Protein AF-A0A8S9JBJ0-F1 (afdb_monomer_lite)

Foldseek 3Di:
DDDPDPDPPDDDDPVRVVVLVVVVVVCVQLVDDSPDDPPSPPSDDDVPDHSDDFPQPDFAFAQDPPRDTDGRHGPPDHDD

pLDDT: mean 73.07, std 16.79, range [40.25, 95.69]

Radius of gyration: 20.13 Å; chains: 1; bounding box: 65×26×39 Å

Organism: Brassica cretica (NCBI:txid69181)

Secondary structure (DSSP, 8-state):
---------PPPPHHHHHHHHHHHHHHTTTT--TTT-GGGTT--PPTT--SS---TT-EEEEEPGGG-EEEEEETT----

Sequence (80 aa):
MENRKGGNFSVPSSEALTTTLRNAIQALGRGFDVTSDVRLLYCKGAPGSRLVHIEEGQNRDLELSDGFFLSNVPVDIECS

Structure (mmCIF, N/CA/C/O backbone):
data_AF-A0A8S9JBJ0-F1
#
_entry.id   AF-A0A8S9JBJ0-F1
#
loop_
_atom_site.group_PDB
_atom_site.id
_atom_site.type_symbol
_atom_site.label_atom_id
_atom_site.label_alt_id
_atom_site.label_comp_id
_atom_site.label_asym_id
_atom_site.label_entity_id
_atom_site.label_seq_id
_atom_site.pdbx_PDB_ins_code
_atom_site.Cartn_x
_atom_site.Cartn_y
_atom_site.Cartn_z
_atom_site.occupancy
_atom_site.B_iso_or_equiv
_atom_site.auth_seq_id
_atom_site.auth_comp_id
_atom_site.auth_asym_id
_atom_site.auth_atom_id
_atom_site.pdbx_PDB_model_num
ATOM 1 N N . MET A 1 1 ? 45.655 -13.182 -18.210 1.00 41.19 1 MET A N 1
ATOM 2 C CA . MET A 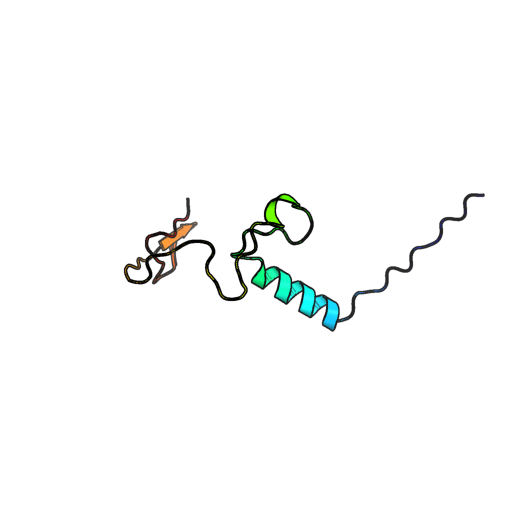1 1 ? 45.362 -11.811 -17.740 1.00 41.19 1 MET A CA 1
ATOM 3 C C . MET A 1 1 ? 43.920 -11.507 -18.095 1.00 41.19 1 MET A C 1
ATOM 5 O O . MET A 1 1 ? 43.618 -11.247 -19.250 1.00 41.19 1 MET A O 1
ATOM 9 N N . GLU A 1 2 ? 43.023 -11.683 -17.130 1.00 43.69 2 GLU A N 1
ATOM 10 C CA . GLU A 1 2 ? 41.587 -11.463 -17.294 1.00 43.69 2 GLU A CA 1
ATOM 11 C C . GLU A 1 2 ? 41.298 -9.979 -17.030 1.00 43.69 2 GLU A C 1
ATOM 13 O O . GLU A 1 2 ? 41.450 -9.491 -15.910 1.00 43.69 2 GLU A O 1
ATOM 18 N N . ASN A 1 3 ? 40.970 -9.233 -18.085 1.00 40.25 3 ASN A N 1
ATOM 19 C CA . ASN A 1 3 ? 40.659 -7.812 -17.985 1.00 40.25 3 ASN A CA 1
ATOM 20 C C . ASN A 1 3 ? 39.227 -7.655 -17.463 1.00 40.25 3 ASN A C 1
ATOM 22 O O . ASN A 1 3 ? 38.265 -7.740 -18.229 1.00 40.25 3 ASN A O 1
ATOM 26 N N . ARG A 1 4 ? 39.073 -7.419 -16.156 1.00 55.09 4 ARG A N 1
ATOM 27 C CA . ARG A 1 4 ? 37.789 -7.005 -15.579 1.00 55.09 4 ARG A CA 1
ATOM 28 C C . ARG A 1 4 ? 37.435 -5.623 -16.121 1.00 55.09 4 ARG A C 1
ATOM 30 O O . ARG A 1 4 ? 38.031 -4.622 -15.731 1.00 55.09 4 ARG A O 1
ATOM 37 N N . LYS A 1 5 ? 36.464 -5.578 -17.035 1.00 53.97 5 LYS A N 1
ATOM 38 C CA . LYS A 1 5 ? 35.794 -4.347 -17.464 1.00 53.97 5 LYS A CA 1
ATOM 39 C C . LYS A 1 5 ? 35.141 -3.733 -16.223 1.00 53.97 5 LYS A C 1
ATOM 41 O O . LYS A 1 5 ? 34.158 -4.269 -15.719 1.00 53.97 5 LYS A O 1
ATOM 46 N N . GLY A 1 6 ? 35.718 -2.647 -15.711 1.00 50.62 6 GLY A N 1
ATOM 47 C CA . GLY A 1 6 ? 35.079 -1.824 -14.692 1.00 50.62 6 GLY A CA 1
ATOM 48 C C . GLY A 1 6 ? 33.754 -1.318 -15.248 1.00 50.62 6 GLY A C 1
ATOM 49 O O . GLY A 1 6 ? 33.735 -0.568 -16.222 1.00 50.62 6 GLY A O 1
ATOM 50 N N . GLY A 1 7 ? 32.644 -1.798 -14.691 1.00 56.16 7 GLY A N 1
ATOM 51 C CA . GLY A 1 7 ? 31.330 -1.260 -15.004 1.00 56.16 7 GLY A CA 1
ATOM 52 C C . GLY A 1 7 ? 31.273 0.183 -14.519 1.00 56.16 7 GLY A C 1
ATOM 53 O O . GLY A 1 7 ? 31.440 0.436 -13.328 1.00 56.16 7 GLY A O 1
ATOM 54 N N . ASN A 1 8 ? 31.061 1.130 -15.432 1.00 57.41 8 ASN A N 1
ATOM 55 C CA . ASN A 1 8 ? 30.692 2.489 -15.057 1.00 57.41 8 ASN A CA 1
ATOM 56 C C . ASN A 1 8 ? 29.335 2.421 -14.345 1.00 57.41 8 ASN A C 1
ATOM 58 O O . ASN A 1 8 ? 28.298 2.304 -14.995 1.00 57.41 8 ASN A O 1
ATOM 62 N N . PHE A 1 9 ? 29.334 2.4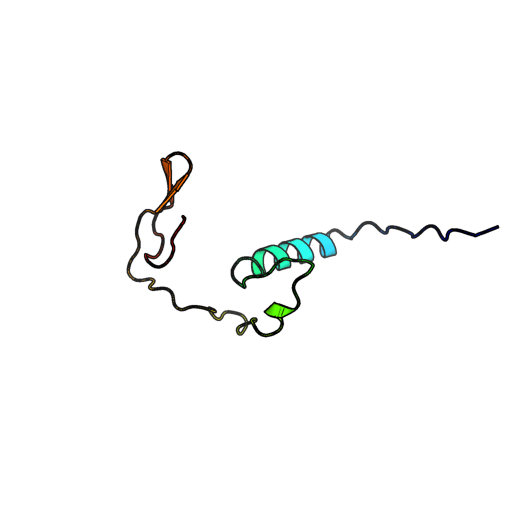91 -13.016 1.00 59.53 9 PHE A N 1
ATOM 63 C CA . PHE A 1 9 ? 28.117 2.718 -12.246 1.00 59.53 9 PHE A CA 1
ATOM 64 C C . PHE A 1 9 ? 27.738 4.193 -12.402 1.00 59.53 9 PHE A C 1
ATOM 66 O O . PHE A 1 9 ? 28.171 5.051 -11.636 1.00 59.53 9 PHE A O 1
ATOM 73 N N . SER A 1 10 ? 26.982 4.510 -13.455 1.00 68.06 10 SER A N 1
ATOM 74 C CA . SER A 1 10 ? 26.387 5.835 -13.614 1.00 68.06 10 SER A CA 1
ATOM 75 C C . SER A 1 10 ? 25.366 6.046 -12.501 1.00 68.06 10 SER A C 1
ATOM 77 O O . SER A 1 10 ? 24.391 5.297 -12.410 1.00 68.06 10 SER A O 1
ATOM 79 N N . VAL A 1 11 ? 25.588 7.056 -11.661 1.00 72.00 11 VAL A N 1
ATOM 80 C CA . VAL A 1 11 ? 24.623 7.460 -10.635 1.00 72.00 11 VAL A CA 1
ATOM 81 C C . VAL A 1 11 ? 23.304 7.820 -11.332 1.00 72.00 11 VAL A C 1
ATOM 83 O O . VAL A 1 11 ? 23.331 8.576 -12.309 1.00 72.00 11 VAL A O 1
ATOM 86 N N . PRO A 1 12 ? 22.157 7.274 -10.892 1.00 70.12 12 PRO A N 1
ATOM 87 C CA . PRO A 1 12 ? 20.877 7.590 -11.506 1.00 70.12 12 PRO A CA 1
ATOM 88 C C . PRO A 1 12 ? 20.585 9.088 -11.387 1.00 70.12 12 PRO A C 1
ATOM 90 O O . PRO A 1 12 ? 20.818 9.709 -10.350 1.00 70.12 12 PRO A O 1
ATOM 93 N N . SER A 1 13 ? 20.071 9.672 -12.471 1.00 82.38 13 SER A N 1
ATOM 94 C CA . SER A 1 13 ? 19.645 11.072 -12.478 1.00 82.38 13 SER A CA 1
ATOM 95 C C . SER A 1 13 ? 18.519 11.319 -11.462 1.00 82.38 13 SER A C 1
ATOM 97 O O . SER A 1 13 ? 17.735 10.418 -11.157 1.00 82.38 13 SER A O 1
ATOM 99 N N . SER A 1 14 ? 18.401 12.557 -10.975 1.00 88.38 14 SER A N 1
ATOM 100 C CA . SER A 1 14 ? 17.328 12.972 -10.052 1.00 88.38 14 SER A CA 1
ATOM 101 C C . SER A 1 14 ? 15.920 12.641 -10.582 1.00 88.38 14 SER A C 1
ATOM 103 O O . SER A 1 14 ? 15.047 12.191 -9.837 1.00 88.38 14 SER A O 1
ATOM 105 N N . GLU A 1 15 ? 15.714 12.775 -11.895 1.00 87.31 15 GLU A N 1
ATOM 106 C CA . GLU A 1 15 ? 14.472 12.395 -12.581 1.00 87.31 15 GLU A CA 1
ATOM 107 C C . GLU A 1 15 ? 14.199 10.891 -12.484 1.00 87.31 15 GLU A C 1
ATOM 109 O O . GLU A 1 15 ? 13.107 10.476 -12.094 1.00 87.31 15 GLU A O 1
ATOM 114 N N . ALA A 1 16 ? 15.208 10.059 -12.757 1.00 83.19 16 ALA A N 1
ATOM 115 C CA . ALA A 1 16 ? 15.081 8.607 -12.651 1.00 83.19 16 ALA A CA 1
ATOM 116 C C . ALA A 1 16 ? 14.763 8.163 -11.212 1.00 83.19 16 ALA A C 1
ATOM 118 O O . ALA A 1 16 ? 13.933 7.275 -11.004 1.00 83.19 16 ALA A O 1
ATOM 119 N N . LEU A 1 17 ? 15.366 8.812 -10.213 1.00 83.88 17 LEU A N 1
ATOM 120 C CA . LEU A 1 17 ? 15.066 8.549 -8.806 1.00 83.88 17 LEU A CA 1
ATOM 121 C C . LEU A 1 17 ? 13.621 8.930 -8.461 1.00 83.88 17 LEU A C 1
ATOM 123 O O . LEU A 1 17 ? 12.886 8.139 -7.869 1.00 83.88 17 LEU A O 1
ATOM 127 N N . THR A 1 18 ? 13.188 10.115 -8.886 1.00 88.25 18 THR A N 1
ATOM 128 C CA . THR A 1 18 ? 11.830 10.608 -8.630 1.00 88.25 18 THR A CA 1
ATOM 129 C C . THR A 1 18 ? 10.777 9.727 -9.306 1.00 88.25 18 THR A C 1
ATOM 131 O O . THR A 1 18 ? 9.753 9.406 -8.701 1.00 88.25 18 THR A O 1
ATOM 134 N N . THR A 1 19 ? 11.032 9.279 -10.537 1.00 81.94 19 THR A N 1
ATOM 135 C CA . THR A 1 19 ? 10.155 8.336 -11.248 1.00 81.94 19 THR A CA 1
ATOM 136 C C . THR A 1 19 ? 10.055 7.006 -10.502 1.00 81.94 19 THR A C 1
ATOM 138 O O . THR A 1 19 ? 8.961 6.473 -10.327 1.00 81.94 19 THR A O 1
ATOM 141 N N . THR A 1 20 ? 11.178 6.504 -9.984 1.00 78.62 20 THR A N 1
ATOM 142 C CA . THR A 1 20 ? 11.223 5.247 -9.227 1.00 78.62 20 THR A CA 1
ATOM 143 C C . THR A 1 20 ? 10.403 5.351 -7.942 1.00 78.62 20 THR A C 1
ATOM 145 O O . THR A 1 20 ? 9.598 4.467 -7.662 1.00 78.62 20 THR A O 1
ATOM 148 N N . LEU A 1 21 ? 10.525 6.461 -7.208 1.00 79.31 21 LEU A N 1
ATOM 149 C CA . LEU A 1 21 ? 9.732 6.728 -6.002 1.00 79.31 21 LEU A CA 1
ATOM 150 C C . LEU A 1 21 ? 8.231 6.802 -6.296 1.00 79.31 21 LEU A C 1
ATOM 152 O O . LEU A 1 21 ? 7.432 6.190 -5.591 1.00 79.31 21 LEU A O 1
ATOM 156 N N . ARG A 1 22 ? 7.831 7.507 -7.360 1.00 80.81 22 ARG A N 1
ATOM 157 C CA . ARG A 1 22 ? 6.417 7.592 -7.765 1.00 80.81 22 ARG A CA 1
ATOM 158 C C . ARG A 1 22 ? 5.854 6.225 -8.129 1.00 80.81 22 ARG A C 1
ATOM 160 O O . ARG A 1 22 ? 4.758 5.887 -7.692 1.00 80.81 22 ARG A O 1
ATOM 167 N N . ASN A 1 23 ? 6.616 5.437 -8.879 1.00 73.19 23 ASN A N 1
ATOM 168 C CA . ASN A 1 23 ? 6.215 4.089 -9.263 1.00 73.19 23 ASN A CA 1
ATOM 169 C C . ASN A 1 23 ? 6.107 3.164 -8.045 1.00 73.19 23 ASN A C 1
ATOM 171 O O . ASN A 1 23 ? 5.155 2.393 -7.965 1.00 73.19 23 ASN A O 1
ATOM 175 N N . ALA A 1 24 ? 7.024 3.279 -7.079 1.00 70.19 24 ALA A N 1
ATOM 176 C CA . ALA A 1 24 ? 6.962 2.538 -5.823 1.00 70.19 24 ALA A CA 1
ATOM 177 C C . ALA A 1 24 ? 5.693 2.881 -5.029 1.00 70.19 24 ALA A C 1
ATOM 179 O O . ALA A 1 24 ? 4.951 1.984 -4.648 1.00 70.19 24 ALA A O 1
ATOM 180 N N . ILE A 1 25 ? 5.383 4.170 -4.857 1.00 76.44 25 ILE A N 1
ATOM 181 C CA . ILE A 1 25 ? 4.170 4.613 -4.149 1.00 76.44 25 ILE A CA 1
ATOM 182 C C . ILE A 1 25 ? 2.905 4.122 -4.860 1.00 76.44 25 ILE A C 1
ATOM 184 O O . ILE A 1 25 ? 1.985 3.642 -4.214 1.00 76.44 25 ILE A O 1
ATOM 188 N N . GLN A 1 26 ? 2.859 4.195 -6.191 1.00 72.38 26 GLN A N 1
ATOM 189 C CA . GLN A 1 26 ? 1.708 3.719 -6.967 1.00 72.38 26 GLN A CA 1
ATOM 190 C C . GLN A 1 26 ? 1.560 2.191 -6.977 1.00 72.38 26 GLN A C 1
ATOM 192 O O . GLN A 1 26 ? 0.474 1.682 -7.267 1.00 72.38 26 GLN A O 1
ATOM 197 N N .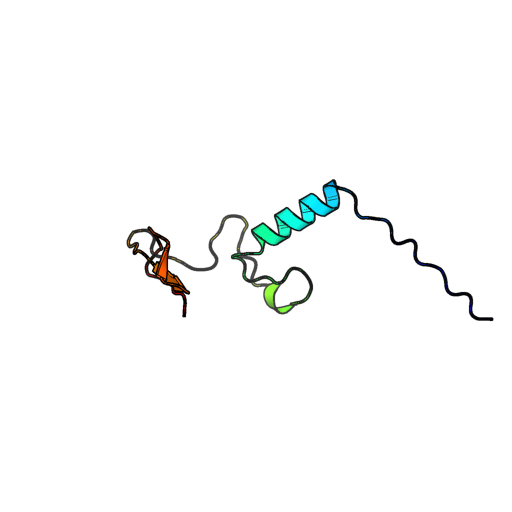 ALA A 1 27 ? 2.643 1.459 -6.712 1.00 67.38 27 ALA A N 1
ATOM 198 C CA . ALA A 1 27 ? 2.636 0.010 -6.566 1.00 67.38 27 ALA A CA 1
ATOM 199 C C . ALA A 1 27 ? 2.068 -0.435 -5.206 1.00 67.38 27 ALA A C 1
ATOM 201 O O . ALA A 1 27 ? 1.432 -1.494 -5.137 1.00 67.38 27 ALA A O 1
ATOM 202 N N . LEU A 1 28 ? 2.225 0.382 -4.153 1.00 65.25 28 LEU A N 1
ATOM 203 C CA . LEU A 1 28 ? 1.575 0.177 -2.855 1.00 65.25 28 LEU A CA 1
ATOM 204 C C . LEU A 1 28 ? 0.051 0.286 -3.050 1.00 65.25 28 LEU A C 1
ATOM 206 O O . LEU A 1 28 ? -0.473 1.330 -3.420 1.00 65.25 28 LEU A O 1
ATOM 210 N N . GLY A 1 29 ? -0.662 -0.832 -2.886 1.00 56.91 29 GLY A N 1
ATOM 211 C CA . GLY A 1 29 ? -2.103 -0.951 -3.170 1.00 56.91 29 GLY A CA 1
ATOM 212 C C . GLY A 1 29 ? -2.450 -1.697 -4.466 1.00 56.91 29 GLY A C 1
ATOM 213 O O . GLY A 1 29 ? -3.600 -2.080 -4.661 1.00 56.91 29 GLY A O 1
ATOM 214 N N . ARG A 1 30 ? -1.462 -1.981 -5.327 1.00 58.44 30 ARG A N 1
ATOM 215 C CA . ARG A 1 30 ? -1.601 -2.908 -6.474 1.00 58.44 30 ARG A CA 1
ATOM 216 C C . ARG A 1 30 ? -0.971 -4.281 -6.220 1.00 58.44 30 ARG A C 1
ATOM 218 O O . ARG A 1 30 ? -0.893 -5.099 -7.132 1.00 58.44 30 ARG A O 1
ATOM 225 N N . GLY A 1 31 ? -0.505 -4.503 -4.990 1.00 58.12 31 GLY A N 1
ATOM 226 C CA . GLY A 1 31 ? 0.081 -5.758 -4.528 1.00 58.12 31 GLY A CA 1
ATOM 227 C C . GLY A 1 31 ? 1.548 -5.989 -4.901 1.00 58.12 31 GLY A C 1
ATOM 228 O O . GLY A 1 31 ? 1.952 -7.142 -4.882 1.00 58.12 31 GLY A O 1
ATOM 229 N N . PHE A 1 32 ? 2.344 -4.966 -5.261 1.00 56.19 32 PHE A N 1
ATOM 230 C CA . PHE A 1 32 ? 3.629 -5.188 -5.952 1.00 56.19 32 PHE A CA 1
ATOM 231 C C . PHE A 1 32 ? 4.906 -4.797 -5.177 1.00 56.19 32 PHE A C 1
ATOM 233 O O . PHE A 1 32 ? 5.032 -3.677 -4.681 1.00 56.19 32 PHE A O 1
ATOM 240 N N . ASP A 1 33 ? 5.869 -5.734 -5.185 1.00 55.19 33 ASP A N 1
ATOM 241 C CA . ASP A 1 33 ? 7.304 -5.602 -4.868 1.00 55.19 33 ASP A CA 1
ATOM 242 C C . ASP A 1 33 ? 8.049 -5.004 -6.066 1.00 55.19 33 ASP A C 1
ATOM 244 O O . ASP A 1 33 ? 8.093 -5.609 -7.132 1.00 55.19 33 ASP A O 1
ATOM 248 N N . VAL A 1 34 ? 8.683 -3.844 -5.869 1.00 52.25 34 VAL A N 1
ATOM 249 C CA . VAL A 1 34 ? 9.294 -2.995 -6.904 1.00 52.25 34 VAL A CA 1
ATOM 250 C C . VAL A 1 34 ? 10.384 -3.670 -7.758 1.00 52.25 34 VAL A C 1
ATOM 252 O O . VAL A 1 34 ? 10.794 -3.076 -8.758 1.00 52.25 34 VAL A O 1
ATOM 255 N N . THR A 1 35 ? 10.836 -4.890 -7.431 1.00 48.25 35 THR A N 1
ATOM 256 C CA . THR A 1 35 ? 11.944 -5.538 -8.154 1.00 48.25 35 THR A CA 1
ATOM 257 C C . THR A 1 35 ? 11.737 -6.956 -8.697 1.00 48.25 35 THR A C 1
ATOM 259 O O . THR A 1 35 ? 12.447 -7.270 -9.652 1.00 48.25 35 THR A O 1
ATOM 262 N N . SER A 1 36 ? 10.839 -7.818 -8.181 1.00 51.53 36 SER A N 1
ATOM 263 C CA . SER A 1 36 ? 11.076 -9.270 -8.391 1.00 51.53 36 SER A CA 1
ATOM 264 C C . SER A 1 36 ? 9.909 -10.262 -8.587 1.00 51.53 36 SER A C 1
ATOM 266 O O . SER A 1 36 ? 10.221 -11.416 -8.878 1.00 51.53 36 SER A O 1
ATOM 268 N N . ASP A 1 37 ? 8.609 -9.934 -8.512 1.00 50.44 37 ASP A N 1
ATOM 269 C CA . ASP A 1 37 ? 7.565 -10.989 -8.634 1.00 50.44 37 ASP A CA 1
ATOM 270 C C . ASP A 1 37 ? 6.766 -10.968 -9.958 1.00 50.44 37 ASP A C 1
ATOM 272 O O . ASP A 1 37 ? 5.941 -10.095 -10.235 1.00 50.44 37 ASP A O 1
ATOM 276 N N . VAL A 1 38 ? 6.994 -11.991 -10.788 1.00 46.50 38 VAL A N 1
ATOM 277 C CA . VAL A 1 38 ? 6.365 -12.216 -12.104 1.00 46.50 38 VAL A CA 1
ATOM 278 C C . VAL A 1 38 ? 4.876 -12.583 -12.037 1.00 46.50 38 VAL A C 1
ATOM 280 O O . VAL A 1 38 ? 4.185 -12.512 -13.055 1.00 46.50 38 VAL A O 1
ATOM 283 N N . ARG A 1 39 ? 4.338 -12.941 -10.863 1.00 49.38 39 ARG A N 1
ATOM 284 C CA . ARG A 1 39 ? 2.937 -13.392 -10.722 1.00 49.38 39 ARG A CA 1
ATOM 285 C C . ARG A 1 39 ? 1.907 -12.262 -10.798 1.00 49.38 39 ARG A C 1
ATOM 287 O O . ARG A 1 39 ? 0.718 -12.527 -10.922 1.00 49.38 39 ARG A O 1
ATOM 294 N N . LEU A 1 40 ? 2.353 -11.007 -10.789 1.00 47.00 40 LEU A N 1
ATOM 295 C CA . LEU A 1 40 ? 1.488 -9.822 -10.779 1.00 47.00 40 LEU A CA 1
ATOM 296 C C . LEU A 1 40 ? 1.396 -9.107 -12.141 1.00 47.00 40 LEU A C 1
ATOM 298 O O . LEU A 1 40 ? 0.725 -8.080 -12.251 1.00 47.00 40 LEU A O 1
ATOM 302 N N . LEU A 1 41 ? 2.009 -9.652 -13.202 1.00 46.91 41 LEU A N 1
ATOM 303 C CA . LEU A 1 41 ? 1.856 -9.162 -14.585 1.00 46.91 41 LEU A CA 1
ATOM 304 C C . LEU A 1 41 ? 0.386 -9.136 -15.046 1.00 46.91 41 LEU A C 1
ATOM 306 O O . LEU A 1 41 ? 0.020 -8.279 -15.846 1.00 46.91 41 LEU A O 1
ATOM 310 N N . TYR A 1 42 ? -0.452 -10.013 -14.486 1.00 50.31 42 TYR A N 1
ATOM 311 C CA . TYR A 1 42 ? -1.886 -10.114 -14.783 1.00 50.31 42 TYR A CA 1
ATOM 312 C C . TYR A 1 42 ? -2.793 -9.479 -13.718 1.00 50.31 42 TYR A C 1
ATOM 314 O O . TYR A 1 42 ? -3.989 -9.337 -13.946 1.00 50.31 42 TYR A O 1
ATOM 322 N N . CYS A 1 43 ? -2.239 -9.047 -12.580 1.00 49.84 43 CYS A N 1
ATOM 323 C CA . CYS A 1 43 ? -3.002 -8.432 -11.486 1.00 49.84 43 CYS A CA 1
ATOM 324 C C . CYS A 1 43 ? -3.112 -6.902 -11.609 1.00 49.84 43 CYS A C 1
ATOM 326 O O . CYS A 1 43 ? -3.596 -6.233 -10.697 1.00 49.84 43 CYS A O 1
ATOM 328 N N . LYS A 1 44 ? -2.670 -6.313 -12.728 1.00 61.16 44 LYS A N 1
ATOM 329 C CA . LYS A 1 44 ? -2.824 -4.876 -12.973 1.00 61.16 44 LYS A CA 1
ATOM 330 C C . LYS A 1 44 ? -4.243 -4.596 -13.466 1.00 61.16 44 LYS A C 1
ATOM 332 O O . LYS A 1 44 ? -4.516 -4.663 -14.660 1.00 61.16 44 LYS A O 1
ATOM 337 N N . GLY A 1 45 ? -5.134 -4.253 -12.542 1.00 61.06 45 GLY A N 1
ATOM 338 C CA . GLY A 1 45 ? -6.385 -3.570 -12.871 1.00 61.06 45 GLY A CA 1
ATOM 339 C C . GLY A 1 45 ? -6.133 -2.308 -13.708 1.00 61.06 45 GLY A C 1
ATOM 340 O O . GLY A 1 45 ? -5.013 -1.784 -13.760 1.00 61.06 45 GLY A O 1
ATOM 341 N N . ALA A 1 46 ? -7.171 -1.813 -14.384 1.00 67.56 46 ALA A N 1
ATOM 342 C CA . ALA A 1 46 ? -7.078 -0.606 -15.202 1.00 67.56 46 ALA A CA 1
ATOM 343 C C . ALA A 1 46 ? -6.586 0.597 -14.366 1.00 67.56 46 ALA A C 1
ATOM 345 O O . ALA A 1 46 ? -6.938 0.704 -13.185 1.00 67.56 46 ALA A O 1
ATOM 346 N N . PRO A 1 47 ? -5.793 1.524 -14.936 1.00 65.44 47 PRO A N 1
ATOM 347 C CA . PRO A 1 47 ? -5.406 2.746 -14.237 1.00 65.44 47 PRO A CA 1
ATOM 348 C C . PRO A 1 47 ? -6.627 3.463 -13.643 1.00 65.44 47 PRO A C 1
ATOM 350 O O . PRO A 1 47 ? -7.602 3.708 -14.345 1.00 65.44 47 PRO A O 1
ATOM 353 N N . GLY A 1 48 ? -6.579 3.772 -12.345 1.00 68.19 48 GLY A N 1
ATOM 354 C CA . GLY A 1 48 ? -7.681 4.428 -11.630 1.00 68.19 48 GLY A CA 1
ATOM 355 C C . GLY A 1 48 ? -8.803 3.496 -11.152 1.00 68.19 48 GLY A C 1
ATOM 356 O O . GLY A 1 48 ? -9.706 3.964 -10.468 1.00 68.19 48 GLY A O 1
ATOM 357 N N . SER A 1 49 ? -8.749 2.195 -11.455 1.00 70.44 49 SER A N 1
ATOM 358 C CA . SER A 1 49 ? -9.699 1.205 -10.928 1.00 70.44 49 SER A CA 1
ATOM 359 C C . SER A 1 49 ? -9.196 0.557 -9.635 1.00 70.44 49 SER A C 1
ATOM 361 O O . SER A 1 49 ? -7.989 0.398 -9.432 1.00 70.44 49 SER A O 1
ATOM 363 N N . ARG A 1 50 ? -10.131 0.174 -8.758 1.00 72.12 50 ARG A N 1
ATOM 364 C CA . ARG A 1 50 ? -9.837 -0.633 -7.567 1.00 72.12 50 ARG A CA 1
ATOM 365 C C . ARG A 1 50 ? -9.767 -2.110 -7.952 1.00 72.12 50 ARG A C 1
ATOM 367 O O . ARG A 1 50 ? -10.572 -2.573 -8.753 1.00 72.12 50 ARG A O 1
ATOM 374 N N . LEU A 1 51 ? -8.822 -2.842 -7.364 1.00 72.38 51 LEU A N 1
ATOM 375 C CA . LEU A 1 51 ? -8.722 -4.299 -7.535 1.00 72.38 51 LEU A CA 1
ATOM 376 C C . LEU A 1 51 ? -9.779 -5.052 -6.723 1.00 72.38 51 LEU A C 1
ATOM 378 O O . LEU A 1 51 ? -10.247 -6.105 -7.140 1.00 72.38 51 LEU A O 1
ATOM 382 N N . VAL A 1 52 ? -10.132 -4.499 -5.566 1.00 76.19 52 VAL A N 1
ATOM 383 C CA . VAL A 1 52 ? -11.121 -5.041 -4.639 1.00 76.19 52 VAL A CA 1
ATOM 384 C C . VAL A 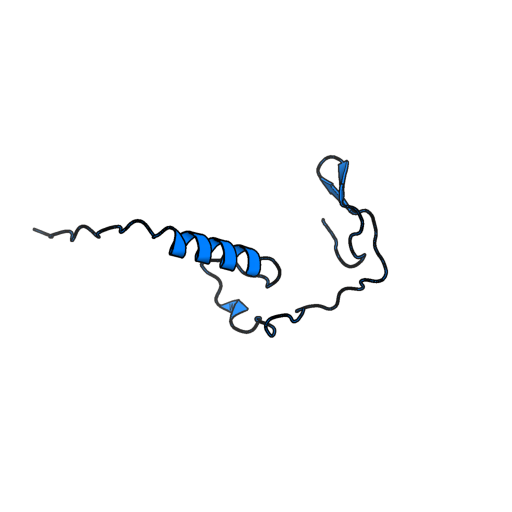1 52 ? -12.170 -3.977 -4.349 1.00 76.19 52 VAL A C 1
ATOM 386 O O . VAL A 1 52 ? -11.869 -2.779 -4.340 1.00 76.19 52 VAL A O 1
ATOM 389 N N . HIS A 1 53 ? -13.406 -4.414 -4.141 1.00 84.69 53 HIS A N 1
ATOM 390 C CA . HIS A 1 53 ? -14.445 -3.544 -3.612 1.00 84.69 53 HIS A CA 1
ATOM 391 C C . HIS A 1 53 ? -14.204 -3.340 -2.113 1.00 84.69 53 HIS A C 1
ATOM 393 O O . HIS A 1 53 ? -13.810 -4.281 -1.431 1.00 84.69 53 HIS A O 1
ATOM 399 N N . ILE A 1 54 ? -14.394 -2.113 -1.641 1.00 87.88 54 ILE A N 1
ATOM 400 C CA . ILE A 1 54 ? -14.293 -1.733 -0.231 1.00 87.88 54 ILE A CA 1
ATOM 401 C C . ILE A 1 54 ? -15.564 -0.949 0.074 1.00 87.88 54 ILE A C 1
ATOM 403 O O . ILE A 1 54 ? -15.901 -0.039 -0.688 1.00 87.88 54 ILE A O 1
ATOM 407 N N . GLU A 1 55 ? -16.250 -1.295 1.156 1.00 86.75 55 GLU A N 1
ATOM 408 C CA . GLU A 1 55 ? -17.414 -0.569 1.649 1.00 86.75 55 GLU A CA 1
ATOM 409 C C . GLU A 1 55 ? -16.971 0.772 2.249 1.00 86.75 55 GLU A C 1
ATOM 411 O O . GLU A 1 55 ? -16.408 0.843 3.340 1.00 86.75 55 GLU A O 1
ATOM 416 N N . GLU A 1 56 ? -17.196 1.858 1.510 1.00 83.31 56 GLU A N 1
ATOM 417 C CA . GLU A 1 56 ? -16.801 3.213 1.920 1.00 83.31 56 GLU A CA 1
ATOM 418 C C . GLU A 1 56 ? -17.824 3.893 2.840 1.00 83.31 56 GLU A C 1
ATOM 420 O O . GLU A 1 56 ? -17.541 4.966 3.370 1.00 83.31 56 GLU A O 1
ATOM 425 N N . GLY A 1 57 ? -19.019 3.317 3.012 1.00 89.44 57 GLY A N 1
ATOM 426 C CA . GLY A 1 57 ? -20.080 3.895 3.835 1.00 89.44 57 GLY A CA 1
ATOM 427 C C . GLY A 1 57 ? -19.986 3.551 5.320 1.00 89.44 57 GLY A C 1
ATOM 428 O O . GLY A 1 57 ? -20.745 4.110 6.113 1.00 89.44 57 GLY A O 1
ATOM 429 N N . GLN A 1 58 ? -19.114 2.618 5.705 1.00 93.12 58 GLN A N 1
ATOM 430 C CA . GLN A 1 58 ? -18.954 2.148 7.080 1.00 93.12 58 GLN A CA 1
ATOM 431 C C . GLN A 1 58 ? -17.480 2.211 7.478 1.00 93.12 58 GLN A C 1
ATOM 433 O O . GLN A 1 58 ? -16.656 1.425 7.008 1.00 93.12 58 GLN A O 1
ATOM 438 N N . ASN A 1 59 ? -17.159 3.134 8.384 1.00 95.44 59 ASN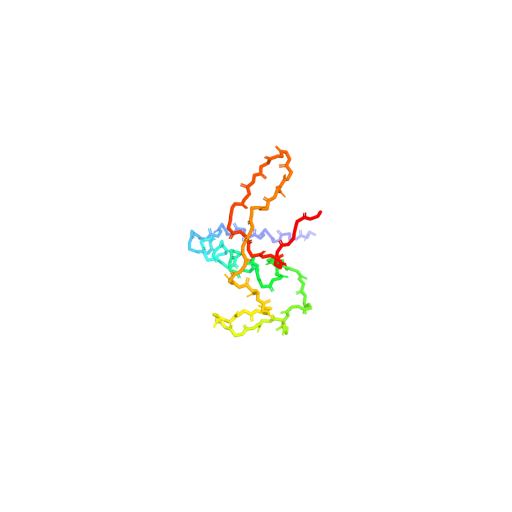 A N 1
ATOM 439 C CA . ASN A 1 59 ? -15.793 3.388 8.825 1.00 95.44 59 ASN A CA 1
ATOM 440 C C . ASN A 1 59 ? -15.692 3.241 10.347 1.00 95.44 59 ASN A C 1
ATOM 442 O O . ASN A 1 59 ? -16.658 3.472 11.076 1.00 95.44 59 ASN A O 1
ATOM 446 N N . ARG A 1 60 ? -14.504 2.869 10.822 1.00 94.38 60 ARG A N 1
ATOM 447 C CA . ARG A 1 60 ? -14.155 2.713 12.238 1.00 94.38 60 ARG A CA 1
ATOM 448 C C . ARG A 1 60 ? -12.796 3.339 12.535 1.00 94.38 60 ARG A C 1
ATOM 450 O O . ARG A 1 60 ? -12.016 3.601 11.620 1.00 94.38 60 ARG A O 1
ATOM 457 N N . ASP A 1 61 ? -12.500 3.520 13.814 1.00 95.69 61 ASP A N 1
ATOM 458 C CA . ASP A 1 61 ? -11.133 3.772 14.258 1.00 95.69 61 ASP A CA 1
ATOM 459 C C . ASP A 1 61 ? -10.411 2.423 14.362 1.00 95.69 61 ASP A C 1
ATOM 461 O O . ASP A 1 61 ? -10.845 1.525 15.084 1.00 95.69 61 ASP A O 1
ATOM 465 N N . LEU A 1 62 ? -9.348 2.253 13.579 1.00 94.38 62 LEU A N 1
ATOM 466 C CA . LEU A 1 62 ? -8.523 1.051 13.558 1.00 94.38 62 LEU A CA 1
ATOM 467 C C . LEU A 1 62 ? -7.384 1.205 14.565 1.00 94.38 62 LEU A C 1
ATOM 469 O O . LEU A 1 62 ? -6.525 2.073 14.406 1.00 94.38 62 LEU A O 1
ATOM 473 N N . GLU A 1 63 ? -7.361 0.343 15.575 1.00 93.00 63 GLU A N 1
ATOM 474 C CA . GLU A 1 63 ? -6.229 0.238 16.491 1.00 93.00 63 GLU A CA 1
ATOM 475 C C . GLU A 1 63 ? -5.035 -0.408 15.772 1.00 93.00 63 GLU A C 1
ATOM 477 O O . GLU A 1 63 ? -5.152 -1.465 15.154 1.00 93.00 63 GLU A O 1
ATOM 482 N N . LEU A 1 64 ? -3.888 0.257 15.832 1.00 89.62 64 LEU A N 1
ATOM 483 C CA . LEU A 1 64 ? -2.587 -0.227 15.395 1.00 89.62 64 LEU A CA 1
ATOM 484 C C . LEU A 1 64 ? -1.762 -0.627 16.627 1.00 89.62 64 LEU A C 1
ATOM 486 O O . LEU A 1 64 ? -2.146 -0.386 17.773 1.00 89.62 64 LEU A O 1
ATOM 490 N N . SER A 1 65 ? -0.587 -1.209 16.391 1.00 86.62 65 SER A N 1
ATOM 491 C CA . SER A 1 65 ? 0.369 -1.505 17.461 1.00 86.62 65 SER A CA 1
ATOM 492 C C . SER A 1 65 ? 0.664 -0.274 18.331 1.00 86.62 65 SER A C 1
ATOM 494 O O . SER A 1 65 ? 0.584 0.868 17.877 1.00 86.62 65 SER A O 1
ATOM 496 N N . ASP A 1 66 ? 1.010 -0.526 19.593 1.00 88.94 66 ASP A N 1
ATOM 497 C CA . ASP A 1 66 ? 1.340 0.495 20.596 1.00 88.94 66 ASP A CA 1
ATOM 498 C C . ASP A 1 66 ? 0.184 1.453 20.961 1.00 88.94 66 ASP A C 1
ATOM 500 O O . ASP A 1 66 ? 0.413 2.539 21.496 1.00 88.94 66 ASP A O 1
ATOM 504 N N . GLY A 1 67 ? -1.070 1.047 20.715 1.00 88.44 67 GLY A N 1
ATOM 505 C CA . GLY A 1 67 ? -2.268 1.796 21.116 1.00 88.44 67 GLY A CA 1
ATOM 506 C C . GLY A 1 67 ? -2.547 3.033 20.257 1.00 88.44 67 GLY A C 1
ATOM 507 O O . GLY A 1 67 ? -3.256 3.946 20.686 1.00 88.44 67 GLY A O 1
ATOM 508 N N . PHE A 1 68 ? -1.966 3.099 19.057 1.00 92.44 68 PHE A N 1
ATOM 509 C CA . PHE A 1 68 ? -2.258 4.155 18.093 1.00 92.44 68 PHE A CA 1
ATOM 510 C C . PHE A 1 68 ? -3.576 3.868 17.368 1.00 92.44 68 PHE A C 1
ATOM 512 O O . PHE A 1 68 ? -3.803 2.747 16.936 1.00 92.44 68 PHE A O 1
ATOM 519 N N . PHE A 1 69 ? -4.412 4.883 17.150 1.00 93.38 69 PHE A N 1
ATOM 520 C CA . PHE A 1 69 ? -5.666 4.733 16.409 1.00 93.38 69 PHE A CA 1
ATOM 521 C C . PHE A 1 69 ? -5.608 5.490 15.086 1.00 93.38 69 PHE A C 1
ATOM 523 O O . PHE A 1 69 ? -5.383 6.702 15.053 1.00 93.38 69 PHE A O 1
ATOM 530 N N . LEU A 1 70 ? -5.844 4.774 13.989 1.00 93.69 70 LEU A N 1
ATOM 531 C CA . LEU A 1 70 ? -6.070 5.358 12.676 1.00 93.69 70 LEU A CA 1
ATOM 532 C C . LEU A 1 70 ? -7.573 5.528 12.465 1.00 93.69 70 LEU A C 1
ATOM 534 O O . LEU A 1 70 ? -8.307 4.548 12.373 1.00 93.69 70 LEU A O 1
ATOM 538 N N . SER A 1 71 ? -8.034 6.771 12.392 1.00 94.88 71 SER A N 1
ATOM 539 C CA . SER A 1 71 ? -9.458 7.062 12.264 1.00 94.88 71 SER A CA 1
ATOM 540 C C . SER A 1 71 ? -9.988 6.896 10.843 1.00 94.88 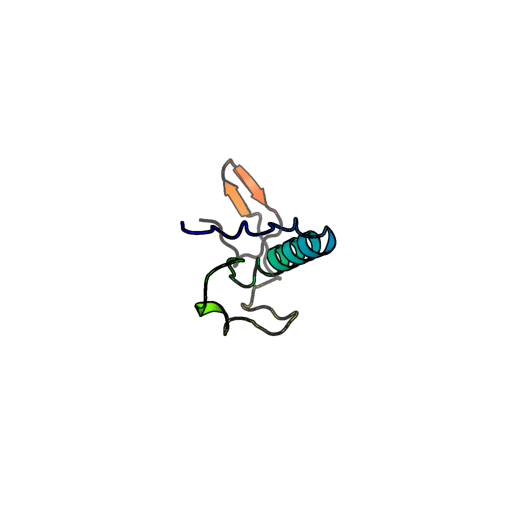71 SER A C 1
ATOM 542 O O . SER A 1 71 ? -9.245 6.950 9.860 1.00 94.88 71 SER A O 1
ATOM 544 N N . ASN A 1 72 ? -11.311 6.743 10.745 1.00 94.12 72 ASN A N 1
ATOM 545 C CA . ASN A 1 72 ? -12.051 6.716 9.481 1.00 94.12 72 ASN A CA 1
ATOM 546 C C . ASN A 1 72 ? -11.586 5.620 8.499 1.00 94.12 72 ASN A C 1
ATOM 548 O O . ASN A 1 72 ? -11.563 5.819 7.282 1.00 94.12 72 ASN A O 1
ATOM 552 N N . VAL A 1 73 ? -11.237 4.448 9.015 1.00 93.06 73 VAL A N 1
ATOM 553 C CA . VAL A 1 73 ? -10.812 3.299 8.214 1.00 93.06 73 VAL A CA 1
ATOM 554 C C . VAL A 1 73 ? -12.037 2.469 7.816 1.00 93.06 73 VAL A C 1
ATOM 556 O O . VAL A 1 73 ? -12.808 2.101 8.703 1.00 93.06 73 VAL A O 1
ATOM 559 N N . PRO A 1 74 ? -12.240 2.159 6.520 1.00 93.88 74 PRO A N 1
ATOM 560 C CA . PRO A 1 74 ? -13.291 1.243 6.083 1.00 93.88 74 PRO A CA 1
ATOM 561 C C . PRO A 1 74 ? -13.267 -0.080 6.850 1.00 93.88 74 PRO A C 1
ATOM 563 O O . PRO A 1 74 ? -12.195 -0.636 7.096 1.00 93.88 74 PRO A O 1
ATOM 566 N N . VAL A 1 75 ? -14.441 -0.599 7.208 1.00 93.25 75 VAL A N 1
ATOM 567 C CA . VAL A 1 75 ? -14.567 -1.814 8.038 1.00 93.25 75 VAL A CA 1
ATOM 568 C C . VAL A 1 75 ? -13.909 -3.056 7.429 1.00 93.25 75 VAL A C 1
ATOM 570 O O . VAL A 1 75 ? -13.460 -3.916 8.183 1.00 93.25 75 VAL A O 1
ATOM 573 N N . ASP A 1 76 ? -13.789 -3.113 6.100 1.00 92.12 76 ASP A N 1
ATOM 574 C CA . ASP A 1 76 ? -13.139 -4.209 5.367 1.00 92.12 76 ASP A CA 1
ATOM 575 C C . ASP A 1 76 ? -11.603 -4.207 5.492 1.00 92.12 76 ASP A C 1
ATOM 577 O O . ASP A 1 76 ? -10.939 -5.148 5.057 1.00 92.12 76 ASP A O 1
ATOM 581 N N . ILE A 1 77 ? -11.012 -3.140 6.046 1.00 90.12 77 ILE A N 1
ATOM 582 C CA . ILE A 1 77 ? -9.569 -3.040 6.275 1.00 90.12 77 ILE A CA 1
ATOM 583 C C . ILE A 1 77 ? -9.257 -3.494 7.701 1.00 90.12 77 ILE A C 1
ATOM 585 O O . ILE A 1 77 ? -9.663 -2.872 8.689 1.00 90.12 77 ILE A O 1
ATOM 589 N N . GLU A 1 78 ? -8.483 -4.569 7.796 1.00 87.50 78 GLU A N 1
ATOM 590 C CA . GLU A 1 78 ? -8.017 -5.164 9.047 1.00 87.50 78 GLU A CA 1
ATOM 591 C C . GLU A 1 78 ? -6.489 -5.089 9.155 1.00 87.50 78 GLU A C 1
ATOM 593 O O . GLU A 1 78 ? -5.772 -5.110 8.152 1.00 87.50 78 GLU A O 1
ATOM 598 N N . CYS A 1 79 ? -5.993 -4.990 10.388 1.00 83.44 79 CYS A N 1
ATOM 599 C CA . CYS A 1 79 ? -4.575 -5.044 10.723 1.00 83.44 79 CYS A CA 1
ATOM 600 C C . CYS A 1 79 ? -4.417 -6.064 11.858 1.00 83.44 79 CYS A C 1
ATOM 602 O O . CYS A 1 79 ? -4.927 -5.839 12.953 1.00 83.44 79 CYS A O 1
ATOM 604 N N . SER A 1 80 ? -3.800 -7.210 11.552 1.00 73.12 80 SER A N 1
ATOM 605 C CA . SER A 1 80 ? -3.627 -8.368 12.445 1.00 73.12 80 SER A CA 1
ATOM 606 C C . SER A 1 80 ? -2.160 -8.695 12.665 1.00 73.12 80 SER A C 1
ATOM 608 O O . SER A 1 80 ? -1.438 -8.679 11.638 1.00 73.12 80 SER A O 1
#

InterPro domains:
  IPR044663 MACPF domain-containing protein CAD1/NSL1-like [PTHR33199] (16-80)